Protein AF-A0A151X6S1-F1 (afdb_monomer_lite)

Radius of gyration: 21.38 Å; chains: 1; bounding box: 46×34×71 Å

Organism: NCBI:txid64791

Foldseek 3Di:
DDDPCVVPPLVVVLVVQVVVQVVDDPQKHFPDDSDSVCVVVQVLQWDWDWDDDPNDIDIDTDGDIDGPFFWDKAFDDWDWDDDDDPDTDTDDDPARIKTARLPQQKIDTDDPVQQVVFRDDPDDTHHDDDIDHDDPPPPVVSVCVNPPPPPD

Sequence (152 aa):
GLIPTRLLPLEQIIIDLREAASQLMKGLHFPFQVRIKNWNIIQKYISINAFYSNSYIFTTLKFPIIAYPTYKIIRATPLPHYIYSNIFTFVKINHPLIAVGKENNHYTFLNENDLSKCVRDTSTYTCGFPIYYIKSHAPCKVSIFINAPGQL

Structure (mmCIF, N/CA/C/O backbone):
data_AF-A0A151X6S1-F1
#
_entry.id   AF-A0A151X6S1-F1
#
loop_
_atom_site.group_PDB
_atom_site.id
_atom_site.type_symbol
_atom_site.label_atom_id
_atom_site.label_alt_id
_atom_site.label_comp_id
_atom_site.label_asym_id
_atom_site.label_entity_id
_atom_site.label_seq_id
_atom_site.pdbx_PDB_ins_code
_atom_site.Cartn_x
_atom_site.Cartn_y
_atom_site.Cartn_z
_atom_site.occupancy
_atom_site.B_iso_or_equiv
_atom_site.auth_seq_id
_atom_site.auth_comp_id
_atom_site.auth_asym_id
_atom_site.auth_atom_id
_atom_site.pdbx_PDB_model_num
ATOM 1 N N . GLY A 1 1 ? 7.157 -8.792 -9.274 1.00 53.66 1 GLY A N 1
ATOM 2 C CA . GLY A 1 1 ? 8.099 -9.491 -10.174 1.00 53.66 1 GLY A CA 1
ATOM 3 C C . GLY A 1 1 ? 9.425 -8.756 -10.177 1.00 53.66 1 GLY A C 1
ATOM 4 O O . GLY A 1 1 ? 9.449 -7.603 -9.766 1.00 53.66 1 GLY A O 1
ATOM 5 N N . LEU A 1 2 ? 10.512 -9.400 -10.597 1.00 63.03 2 LEU A N 1
ATOM 6 C CA . LEU A 1 2 ? 11.821 -8.752 -10.752 1.00 63.03 2 LEU A CA 1
ATOM 7 C C . LEU A 1 2 ? 11.982 -8.286 -12.204 1.00 63.03 2 LEU A C 1
ATOM 9 O O . LEU A 1 2 ? 11.659 -9.048 -13.111 1.00 63.03 2 LEU A O 1
ATOM 13 N N . ILE A 1 3 ? 12.459 -7.058 -12.424 1.00 65.56 3 ILE A N 1
ATOM 14 C CA . ILE A 1 3 ? 12.767 -6.554 -13.770 1.00 65.56 3 ILE A CA 1
ATOM 15 C C . ILE A 1 3 ? 14.196 -6.985 -14.114 1.00 65.56 3 ILE A C 1
ATOM 17 O O . ILE A 1 3 ? 15.122 -6.591 -13.401 1.00 65.56 3 ILE A O 1
ATOM 21 N N . PRO A 1 4 ? 14.416 -7.763 -15.189 1.00 65.00 4 PRO A N 1
ATOM 22 C CA . PRO A 1 4 ? 15.761 -8.042 -15.667 1.00 65.00 4 PRO A CA 1
ATOM 23 C C . PRO A 1 4 ? 16.377 -6.746 -16.209 1.00 65.00 4 PRO A C 1
ATOM 25 O O . PRO A 1 4 ? 16.076 -6.314 -17.319 1.00 65.00 4 PRO A O 1
ATOM 28 N N . THR A 1 5 ? 17.267 -6.129 -15.434 1.00 63.09 5 THR A N 1
ATOM 29 C CA . THR A 1 5 ? 17.931 -4.853 -15.772 1.00 63.09 5 THR A CA 1
ATOM 30 C C . THR A 1 5 ? 18.797 -4.923 -17.032 1.00 63.09 5 THR A C 1
ATOM 32 O O . THR A 1 5 ? 19.180 -3.897 -17.580 1.00 63.09 5 THR A O 1
ATOM 35 N N . ARG A 1 6 ? 19.078 -6.137 -17.526 1.00 60.47 6 ARG A N 1
ATOM 36 C CA . ARG A 1 6 ? 19.765 -6.386 -18.802 1.00 60.47 6 ARG A CA 1
ATOM 37 C C . ARG A 1 6 ? 18.900 -6.097 -20.033 1.00 60.47 6 ARG A C 1
ATOM 39 O O . ARG A 1 6 ? 19.452 -5.901 -21.105 1.00 60.47 6 ARG A O 1
ATOM 46 N N . LEU A 1 7 ? 17.573 -6.117 -19.893 1.00 65.12 7 LEU A N 1
ATOM 47 C CA . LEU A 1 7 ? 16.627 -5.908 -20.998 1.00 65.12 7 LEU A CA 1
ATOM 48 C C . LEU A 1 7 ? 16.032 -4.493 -21.001 1.00 65.12 7 LEU A C 1
ATOM 50 O O . LEU A 1 7 ? 15.581 -4.023 -22.038 1.00 65.12 7 LEU A O 1
ATOM 54 N N . LEU A 1 8 ? 16.037 -3.823 -19.846 1.00 73.50 8 LEU A N 1
ATOM 55 C CA . LEU A 1 8 ? 15.518 -2.471 -19.648 1.00 73.50 8 LEU A CA 1
ATOM 56 C C . LEU A 1 8 ? 16.506 -1.686 -18.769 1.00 73.50 8 LEU A C 1
ATOM 58 O O . LEU A 1 8 ? 16.561 -1.949 -17.561 1.00 73.50 8 LEU A O 1
ATOM 62 N N . PRO A 1 9 ? 17.284 -0.746 -19.344 1.00 83.62 9 PRO A N 1
ATOM 63 C CA . PRO A 1 9 ? 18.209 0.089 -18.586 1.00 83.62 9 PRO A CA 1
ATOM 64 C C . PRO A 1 9 ? 17.465 0.874 -17.507 1.00 83.62 9 PRO A C 1
ATOM 66 O O . PRO A 1 9 ? 16.462 1.540 -17.782 1.00 83.62 9 PRO A O 1
ATOM 69 N N . LEU A 1 10 ? 17.957 0.809 -16.270 1.00 87.44 10 LEU A N 1
ATOM 70 C CA . LEU A 1 10 ? 17.323 1.488 -15.138 1.00 87.44 10 LEU A CA 1
ATOM 71 C C . LEU A 1 10 ? 17.319 3.005 -15.324 1.00 87.44 10 LEU A C 1
ATOM 73 O O . LEU A 1 10 ? 16.383 3.681 -14.906 1.00 87.44 10 LEU A O 1
ATOM 77 N N . GLU A 1 11 ? 18.352 3.534 -15.968 1.00 89.94 11 GLU A N 1
ATOM 78 C CA . GLU A 1 11 ? 18.517 4.947 -16.279 1.00 89.94 11 GLU A CA 1
ATOM 79 C C . GLU A 1 11 ? 17.348 5.461 -17.115 1.00 89.94 11 GLU A C 1
ATOM 81 O O . GLU A 1 11 ? 16.771 6.493 -16.770 1.00 89.94 11 GLU A O 1
ATOM 86 N N . GLN A 1 12 ? 16.952 4.709 -18.147 1.00 89.38 12 GLN A N 1
ATOM 87 C CA . GLN A 1 12 ? 15.836 5.084 -19.010 1.00 89.38 12 GLN A CA 1
ATOM 88 C C . GLN A 1 12 ? 14.522 5.104 -18.226 1.00 89.38 12 GLN A C 1
ATOM 90 O O . GLN A 1 12 ? 13.804 6.095 -18.269 1.00 89.38 12 GLN A O 1
ATOM 95 N N . ILE A 1 13 ? 14.263 4.077 -17.407 1.00 90.31 13 ILE A N 1
ATOM 96 C CA . ILE A 1 13 ? 13.061 4.028 -16.556 1.00 90.31 13 ILE A CA 1
ATOM 97 C C . ILE A 1 13 ? 13.004 5.248 -15.626 1.00 90.31 13 ILE A C 1
ATOM 99 O O . ILE A 1 13 ? 11.945 5.836 -15.424 1.00 90.31 13 ILE A O 1
ATOM 103 N N . ILE A 1 14 ? 14.135 5.648 -15.039 1.00 93.69 14 ILE A N 1
ATOM 104 C CA . ILE A 1 14 ? 14.192 6.823 -14.162 1.00 93.69 14 ILE A CA 1
ATOM 105 C C . ILE A 1 14 ? 13.943 8.123 -14.935 1.00 93.69 14 ILE A C 1
ATOM 107 O O . ILE A 1 14 ? 13.306 9.020 -14.380 1.00 93.69 14 ILE A O 1
ATOM 111 N N . ILE A 1 15 ? 14.439 8.247 -16.168 1.00 94.00 15 ILE A N 1
ATOM 112 C CA . ILE A 1 15 ? 14.174 9.404 -17.035 1.00 94.00 15 ILE A CA 1
ATOM 113 C C . ILE A 1 15 ? 12.677 9.481 -17.347 1.00 94.00 15 ILE A C 1
ATOM 115 O O . ILE A 1 15 ? 12.058 10.499 -17.038 1.00 94.00 15 ILE A O 1
ATOM 119 N N . ASP A 1 16 ? 12.087 8.385 -17.822 1.00 92.88 16 ASP A N 1
ATOM 120 C CA . ASP A 1 16 ? 10.669 8.312 -18.188 1.00 92.88 16 ASP A CA 1
ATOM 121 C C . ASP A 1 16 ? 9.764 8.603 -16.981 1.00 92.88 16 ASP A C 1
ATOM 123 O O . ASP A 1 16 ? 8.785 9.338 -17.076 1.00 92.88 16 ASP A O 1
ATOM 127 N N . LEU A 1 17 ? 10.113 8.087 -15.796 1.00 94.31 17 LEU A N 1
ATOM 128 C CA . LEU A 1 17 ? 9.377 8.380 -14.564 1.00 94.31 17 LEU A CA 1
ATOM 129 C C . LEU A 1 17 ? 9.471 9.853 -14.153 1.00 94.31 17 LEU A C 1
ATOM 131 O O . LEU A 1 17 ? 8.518 10.385 -13.587 1.00 94.31 17 LEU A O 1
ATOM 135 N N . ARG A 1 18 ? 10.604 10.526 -14.389 1.00 95.12 18 ARG A N 1
ATOM 136 C CA . ARG A 1 18 ? 10.738 11.964 -14.100 1.00 95.12 18 ARG A CA 1
ATOM 137 C C . ARG A 1 18 ? 9.929 12.804 -15.071 1.00 95.12 18 ARG A C 1
ATOM 139 O O . ARG A 1 18 ? 9.316 13.777 -14.641 1.00 95.12 18 ARG A O 1
ATOM 146 N N . GLU A 1 19 ? 9.922 12.424 -16.342 1.00 95.06 19 GLU A N 1
ATOM 147 C CA . GLU A 1 19 ? 9.080 13.057 -17.349 1.00 95.06 19 GLU A CA 1
ATOM 148 C C . GLU A 1 19 ? 7.598 12.862 -17.014 1.00 95.06 19 GLU A C 1
ATOM 150 O O . GLU A 1 19 ? 6.850 13.830 -16.940 1.00 95.06 19 GLU A O 1
ATOM 155 N N . ALA A 1 20 ? 7.178 11.642 -16.676 1.00 94.12 20 ALA A N 1
ATOM 156 C CA . ALA A 1 20 ? 5.812 11.387 -16.231 1.00 94.12 20 ALA A CA 1
ATOM 157 C C . ALA A 1 20 ? 5.456 12.206 -14.979 1.00 94.12 20 ALA A C 1
ATOM 159 O O . ALA A 1 20 ? 4.364 12.763 -14.899 1.00 94.12 20 ALA A O 1
ATOM 160 N N . 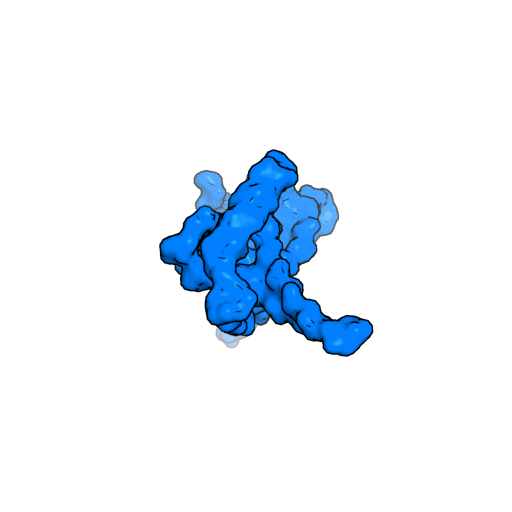ALA A 1 21 ? 6.381 12.330 -14.016 1.00 92.75 21 ALA A N 1
ATOM 161 C CA . ALA A 1 21 ? 6.173 13.123 -12.806 1.00 92.75 21 ALA A CA 1
ATOM 162 C C . ALA A 1 21 ? 5.934 14.614 -13.097 1.00 92.75 21 ALA A C 1
ATOM 164 O O . ALA A 1 21 ? 5.155 15.241 -12.382 1.00 92.75 21 ALA A O 1
ATOM 165 N N . SER A 1 22 ? 6.583 15.185 -14.121 1.00 92.50 22 SER A N 1
ATOM 166 C CA . SER A 1 22 ? 6.408 16.600 -14.482 1.00 92.50 22 SER A CA 1
ATOM 167 C C . SER A 1 22 ? 5.050 16.885 -15.130 1.00 92.50 22 SER A C 1
ATOM 169 O O . SER A 1 22 ? 4.591 18.025 -15.111 1.00 92.50 22 SER A O 1
ATOM 171 N N . GLN A 1 23 ? 4.394 15.848 -15.652 1.00 93.88 23 GLN A N 1
ATOM 172 C CA . GLN A 1 23 ? 3.082 15.922 -16.294 1.00 93.88 23 GLN A CA 1
ATOM 173 C C . GLN A 1 23 ? 1.919 15.606 -15.337 1.00 93.88 23 GLN A C 1
ATOM 175 O O . GLN A 1 23 ? 0.754 15.707 -15.726 1.00 93.88 23 GLN A O 1
ATOM 180 N N . LEU A 1 24 ? 2.197 15.216 -14.086 1.00 91.94 24 LEU A N 1
ATOM 181 C CA . LEU A 1 24 ? 1.151 14.913 -13.109 1.00 91.94 24 LEU A CA 1
ATOM 182 C C . LEU A 1 24 ? 0.364 16.171 -12.719 1.00 91.94 24 LEU A C 1
ATOM 184 O O . LEU A 1 24 ? 0.920 17.249 -12.506 1.00 91.94 24 LEU A O 1
ATOM 188 N N . MET A 1 25 ? -0.954 16.013 -12.559 1.00 91.19 25 MET A N 1
ATOM 189 C CA . MET A 1 25 ? -1.810 17.081 -12.043 1.00 91.19 25 MET A CA 1
ATOM 190 C C . MET A 1 25 ? -1.385 17.491 -10.629 1.00 91.19 25 MET A C 1
ATOM 192 O O . MET A 1 25 ? -0.934 16.669 -9.826 1.00 91.19 25 MET A O 1
ATOM 196 N N . LYS A 1 26 ? -1.597 18.768 -10.292 1.00 84.81 26 LYS A N 1
ATOM 197 C CA . LYS A 1 26 ? -1.302 19.299 -8.958 1.00 84.81 26 LYS A CA 1
ATOM 198 C C . LYS A 1 26 ? -1.999 18.455 -7.887 1.00 84.81 26 LYS A C 1
ATOM 200 O O . LYS A 1 26 ? -3.209 18.261 -7.932 1.00 84.81 26 LYS A O 1
ATOM 205 N N . GLY A 1 27 ? -1.229 17.983 -6.911 1.00 83.81 27 GLY A N 1
ATOM 206 C CA . GLY A 1 27 ? -1.738 17.131 -5.834 1.00 83.81 27 GLY A CA 1
ATOM 207 C C . GLY A 1 27 ? -1.463 15.633 -6.018 1.00 83.81 27 GLY A C 1
ATOM 208 O O . GLY A 1 27 ? -1.621 14.876 -5.060 1.00 83.81 27 GLY A O 1
ATOM 209 N N . LEU A 1 28 ? -1.029 15.209 -7.208 1.00 89.56 28 LEU A N 1
ATOM 210 C CA . LEU A 1 28 ? -0.661 13.829 -7.515 1.00 89.56 28 LEU A CA 1
ATOM 211 C C . LEU A 1 28 ? 0.857 13.660 -7.556 1.00 89.56 28 LEU A C 1
ATOM 213 O O . LEU A 1 28 ? 1.576 14.519 -8.059 1.00 89.56 28 LEU A O 1
ATOM 217 N N . HIS A 1 29 ? 1.348 12.544 -7.024 1.00 92.00 29 HIS A N 1
ATOM 218 C CA . HIS A 1 29 ? 2.776 12.242 -6.986 1.00 92.00 29 HIS A CA 1
ATOM 219 C C . HIS A 1 29 ? 3.036 10.736 -6.890 1.00 92.00 29 HIS A C 1
ATOM 221 O O . HIS A 1 29 ? 2.148 9.947 -6.560 1.00 92.00 29 HIS A O 1
ATOM 227 N N . PHE A 1 30 ? 4.273 10.329 -7.166 1.00 92.94 30 PHE A N 1
ATOM 228 C CA . PHE A 1 30 ? 4.720 8.970 -6.876 1.00 92.94 30 PHE A CA 1
ATOM 229 C C . PHE A 1 30 ? 4.926 8.778 -5.364 1.00 92.94 30 PHE A C 1
ATOM 231 O O . PHE A 1 30 ? 5.455 9.680 -4.711 1.00 92.94 30 PHE A O 1
ATOM 238 N N . PRO A 1 31 ? 4.622 7.590 -4.804 1.00 90.25 31 PRO A N 1
ATOM 239 C CA . PRO A 1 31 ? 4.855 7.269 -3.389 1.00 90.25 31 PRO A CA 1
ATOM 240 C C . PRO A 1 31 ? 6.340 7.034 -3.053 1.00 90.25 31 PRO A C 1
ATOM 242 O O . PRO A 1 31 ? 6.683 6.480 -2.014 1.00 90.25 31 PRO A O 1
ATOM 245 N N . PHE A 1 32 ? 7.244 7.410 -3.954 1.00 90.81 32 PHE A N 1
ATOM 246 C CA . PHE A 1 32 ? 8.680 7.224 -3.837 1.00 90.81 32 PHE A CA 1
ATOM 247 C C . PHE A 1 32 ? 9.409 8.368 -4.535 1.00 90.81 32 PHE A C 1
ATOM 249 O O . PHE A 1 32 ? 8.902 9.014 -5.451 1.00 90.81 32 PHE A O 1
ATOM 256 N N . GLN A 1 33 ? 10.661 8.585 -4.145 1.00 91.75 33 GLN A N 1
ATOM 257 C CA . GLN A 1 33 ? 11.513 9.561 -4.806 1.00 91.75 33 GLN A CA 1
ATOM 258 C C . GLN A 1 33 ? 12.185 8.948 -6.047 1.00 91.75 33 GLN A C 1
ATOM 260 O O . GLN A 1 33 ? 12.968 8.003 -5.924 1.00 91.75 33 GLN A O 1
ATOM 265 N N . VAL A 1 34 ? 11.944 9.547 -7.221 1.00 92.81 34 VAL A N 1
ATOM 266 C CA . VAL A 1 34 ? 12.429 9.094 -8.543 1.00 92.81 34 VAL A CA 1
ATOM 267 C C . VAL A 1 34 ? 13.939 9.342 -8.727 1.00 92.81 34 VAL A C 1
ATOM 269 O O . VAL A 1 34 ? 14.401 10.287 -9.381 1.00 92.81 34 VAL A O 1
ATOM 272 N N . ARG A 1 35 ? 14.750 8.494 -8.090 1.00 93.62 35 ARG A N 1
ATOM 273 C CA . ARG A 1 35 ? 16.217 8.479 -8.189 1.00 93.62 35 ARG A CA 1
ATOM 274 C C . ARG A 1 35 ? 16.710 7.044 -8.312 1.00 93.62 35 ARG A C 1
ATOM 276 O O . ARG A 1 35 ? 16.204 6.167 -7.620 1.00 93.62 35 ARG A O 1
ATOM 283 N N . ILE A 1 36 ? 17.762 6.836 -9.101 1.00 90.94 36 ILE A N 1
ATOM 284 C CA . ILE A 1 36 ? 18.320 5.499 -9.355 1.00 90.94 36 ILE A CA 1
ATOM 285 C C . ILE A 1 36 ? 18.776 4.803 -8.063 1.00 90.94 36 ILE A C 1
ATOM 287 O O . ILE A 1 36 ? 18.492 3.630 -7.853 1.00 90.94 36 ILE A O 1
ATOM 291 N N . LYS A 1 37 ? 19.355 5.562 -7.118 1.00 91.94 37 LYS A N 1
ATOM 292 C CA . LYS A 1 37 ? 19.756 5.065 -5.790 1.00 91.94 37 LYS A CA 1
ATOM 293 C C . LYS A 1 37 ? 18.600 4.484 -4.964 1.00 91.94 37 LYS A C 1
ATOM 295 O O . LYS A 1 37 ? 18.831 3.695 -4.058 1.00 91.94 37 LYS A O 1
ATOM 300 N N . ASN A 1 38 ? 17.363 4.871 -5.278 1.00 90.94 38 ASN A N 1
ATOM 301 C CA . ASN A 1 38 ? 16.160 4.408 -4.596 1.00 90.94 38 ASN A CA 1
ATOM 302 C C . ASN A 1 38 ? 15.488 3.245 -5.346 1.00 90.94 38 ASN A C 1
ATOM 304 O O . ASN A 1 38 ? 14.355 2.905 -5.016 1.00 90.94 38 ASN A O 1
ATOM 308 N N . TRP A 1 39 ? 16.144 2.628 -6.338 1.00 89.00 39 TRP A N 1
ATOM 309 C CA . TRP A 1 39 ? 15.543 1.577 -7.167 1.00 89.00 39 TRP A CA 1
ATOM 310 C C . TRP A 1 39 ? 14.919 0.444 -6.346 1.00 89.00 39 TRP A C 1
ATOM 312 O O . TRP A 1 39 ? 13.792 0.043 -6.613 1.00 89.00 39 TRP A O 1
ATOM 322 N N . ASN A 1 40 ? 15.584 0.002 -5.275 1.00 88.19 40 ASN A N 1
ATOM 323 C CA . ASN A 1 40 ? 15.060 -1.036 -4.380 1.00 88.19 40 ASN A CA 1
ATOM 324 C C . ASN A 1 40 ? 13.715 -0.664 -3.738 1.00 88.19 40 ASN A C 1
ATOM 326 O O . ASN A 1 40 ? 12.922 -1.546 -3.423 1.00 88.19 40 ASN A O 1
ATOM 330 N N . ILE A 1 41 ? 13.457 0.629 -3.528 1.00 89.19 41 ILE A N 1
ATOM 331 C CA . ILE A 1 41 ? 12.175 1.134 -3.028 1.00 89.19 41 ILE A CA 1
ATOM 332 C C . ILE A 1 41 ? 11.181 1.196 -4.183 1.00 89.19 41 ILE A C 1
ATOM 334 O O . ILE A 1 41 ? 10.094 0.642 -4.065 1.00 89.19 41 ILE A O 1
ATOM 338 N N . ILE A 1 42 ? 11.570 1.806 -5.308 1.00 90.62 42 ILE A N 1
ATOM 339 C CA . ILE A 1 42 ? 10.727 1.951 -6.505 1.00 90.62 42 ILE A CA 1
ATOM 340 C C . ILE A 1 42 ? 10.185 0.585 -6.939 1.00 90.62 42 ILE A C 1
ATOM 342 O O . ILE A 1 42 ? 8.982 0.438 -7.131 1.00 90.62 42 ILE A O 1
ATOM 346 N N . GLN A 1 43 ? 11.045 -0.436 -6.987 1.00 89.00 43 GLN A N 1
ATOM 347 C CA . GLN A 1 43 ? 10.704 -1.794 -7.401 1.00 89.00 43 GLN A CA 1
ATOM 348 C C . GLN A 1 43 ? 9.589 -2.432 -6.556 1.00 89.00 43 GLN A C 1
ATOM 350 O O . GLN A 1 43 ? 8.823 -3.236 -7.083 1.00 89.00 43 GLN A O 1
ATOM 355 N N . LYS A 1 44 ? 9.443 -2.058 -5.274 1.00 89.50 44 LYS A N 1
ATOM 356 C CA . LYS A 1 44 ? 8.359 -2.562 -4.406 1.00 89.50 44 LYS A CA 1
ATOM 357 C C . LYS A 1 44 ? 6.974 -2.116 -4.873 1.00 89.50 44 LYS A C 1
ATOM 359 O O . LYS A 1 44 ? 5.994 -2.789 -4.578 1.00 89.50 44 LYS A O 1
ATOM 364 N N . TYR A 1 45 ? 6.899 -0.997 -5.587 1.00 89.88 45 TYR A N 1
ATOM 365 C CA . TYR A 1 45 ? 5.651 -0.408 -6.063 1.00 89.88 45 TYR A CA 1
ATOM 366 C C . TYR A 1 45 ? 5.289 -0.830 -7.492 1.00 89.88 45 TYR A C 1
ATOM 368 O O . TYR A 1 45 ? 4.200 -0.504 -7.960 1.00 89.88 45 TYR A O 1
ATOM 376 N N . ILE A 1 46 ? 6.168 -1.546 -8.201 1.00 88.94 46 ILE A N 1
ATOM 377 C CA . ILE A 1 46 ? 5.960 -1.869 -9.615 1.00 88.94 46 ILE A CA 1
ATOM 378 C C . ILE A 1 46 ? 5.070 -3.100 -9.760 1.00 88.94 46 ILE A C 1
ATOM 380 O O . ILE A 1 46 ? 5.395 -4.187 -9.277 1.00 88.94 46 ILE A O 1
ATOM 384 N N . SER A 1 47 ? 3.993 -2.952 -10.528 1.00 88.50 47 SER A N 1
ATOM 385 C CA . SER A 1 47 ? 3.259 -4.094 -11.076 1.00 88.50 47 SER A CA 1
ATOM 386 C C . SER A 1 47 ? 3.733 -4.370 -12.498 1.00 88.50 47 SER A C 1
ATOM 388 O O . SER A 1 47 ? 3.735 -3.475 -13.343 1.00 88.50 47 SER A O 1
ATOM 390 N N . ILE A 1 48 ? 4.157 -5.606 -12.751 1.00 87.69 48 ILE A N 1
ATOM 391 C CA . ILE A 1 48 ? 4.682 -6.040 -14.047 1.00 87.69 48 ILE A CA 1
ATOM 392 C C . ILE A 1 48 ? 3.638 -6.937 -14.689 1.00 87.69 48 ILE A C 1
ATOM 394 O O . ILE A 1 48 ? 3.318 -7.992 -14.142 1.00 87.69 48 ILE A O 1
ATOM 398 N N . ASN A 1 49 ? 3.154 -6.529 -15.856 1.00 87.75 49 ASN A N 1
ATOM 399 C CA . ASN A 1 49 ? 2.283 -7.341 -16.691 1.00 87.75 49 ASN A CA 1
ATOM 400 C C . ASN A 1 49 ? 3.005 -7.649 -17.999 1.00 87.75 49 ASN A C 1
ATOM 402 O O . ASN A 1 49 ? 3.737 -6.806 -18.510 1.00 87.75 49 ASN A O 1
ATOM 406 N N . ALA A 1 50 ? 2.766 -8.828 -18.558 1.00 87.62 50 ALA A N 1
ATOM 407 C CA . ALA A 1 50 ? 3.200 -9.161 -19.904 1.00 87.62 50 ALA A CA 1
ATOM 408 C C . ALA A 1 50 ? 2.000 -9.656 -20.706 1.00 87.62 50 ALA A C 1
ATOM 410 O O . ALA A 1 50 ? 1.145 -10.360 -20.168 1.00 87.62 50 ALA A O 1
ATOM 411 N N . PHE A 1 51 ? 1.924 -9.274 -21.973 1.00 89.94 51 PHE A N 1
ATOM 412 C CA . PHE A 1 51 ? 0.907 -9.773 -22.888 1.00 89.94 51 PHE A CA 1
ATOM 413 C C . PHE A 1 51 ? 1.520 -10.048 -24.257 1.00 89.94 51 PHE A C 1
ATOM 415 O O . PHE A 1 51 ? 2.521 -9.444 -24.641 1.00 89.94 51 PHE A O 1
ATOM 422 N N . TYR A 1 52 ? 0.923 -10.987 -24.979 1.00 94.00 52 TYR A N 1
ATOM 423 C CA . TYR A 1 52 ? 1.375 -11.404 -26.298 1.00 94.00 52 TYR A CA 1
ATOM 424 C C . TYR A 1 52 ? 0.412 -10.884 -27.361 1.00 94.00 52 TYR A C 1
ATOM 426 O O . TYR A 1 52 ? -0.801 -11.035 -27.226 1.00 94.00 52 TYR A O 1
ATOM 434 N N . SER A 1 53 ? 0.950 -10.259 -28.403 1.00 95.00 53 SER A N 1
ATOM 435 C CA . SER A 1 53 ? 0.174 -9.759 -29.535 1.00 95.00 53 SER A CA 1
ATOM 436 C C . SER A 1 53 ? 1.040 -9.743 -30.792 1.00 95.00 53 SER A C 1
ATOM 438 O O . SER A 1 53 ? 2.200 -9.342 -30.736 1.00 95.00 53 SER A O 1
ATOM 440 N N . ASN A 1 54 ? 0.489 -10.180 -31.927 1.00 93.69 54 ASN A N 1
ATOM 441 C CA . ASN A 1 54 ? 1.152 -10.161 -33.239 1.00 93.69 54 ASN A CA 1
ATOM 442 C C . ASN A 1 54 ? 2.567 -10.769 -33.259 1.00 93.69 54 ASN A C 1
ATOM 444 O O . ASN A 1 54 ? 3.457 -10.233 -33.908 1.00 93.69 54 ASN A O 1
ATOM 448 N N . SER A 1 55 ? 2.795 -11.884 -32.562 1.00 94.69 55 SER A N 1
ATOM 449 C CA . SER A 1 55 ? 4.127 -12.508 -32.433 1.00 94.69 55 SER A CA 1
ATOM 450 C C . SER A 1 55 ? 5.150 -11.753 -31.580 1.00 94.69 55 SER A C 1
ATOM 452 O O . SER A 1 55 ? 6.302 -12.173 -31.507 1.00 94.69 55 SER A O 1
ATOM 454 N N . TYR A 1 56 ? 4.729 -10.716 -30.855 1.00 91.38 56 TYR A N 1
ATOM 455 C CA . TYR A 1 56 ? 5.566 -9.969 -29.920 1.00 91.38 56 TYR A CA 1
ATOM 456 C C . TYR A 1 56 ? 5.067 -10.112 -28.482 1.00 91.38 56 TYR A C 1
ATOM 458 O O . TYR A 1 56 ? 3.865 -10.169 -28.215 1.00 91.38 56 TYR A O 1
ATOM 466 N N . ILE A 1 57 ? 6.011 -10.146 -27.540 1.00 88.00 57 ILE A N 1
ATOM 467 C CA . ILE A 1 57 ? 5.729 -10.069 -26.105 1.00 88.00 57 ILE A CA 1
ATOM 468 C C . ILE A 1 57 ? 5.952 -8.627 -25.666 1.00 88.00 57 ILE A C 1
ATOM 470 O O . ILE A 1 57 ? 7.059 -8.100 -25.753 1.00 88.00 57 ILE A O 1
ATOM 474 N N . PHE A 1 58 ? 4.901 -8.008 -25.150 1.00 87.56 58 PHE A N 1
ATOM 475 C CA . PHE A 1 58 ? 4.944 -6.676 -24.573 1.00 87.56 58 PHE A CA 1
ATOM 476 C C . PHE A 1 58 ? 5.009 -6.792 -23.058 1.00 87.56 58 PHE A C 1
ATOM 478 O O . PHE A 1 58 ? 4.225 -7.524 -22.455 1.00 87.56 58 PHE A O 1
ATOM 485 N N . THR A 1 59 ? 5.922 -6.049 -22.436 1.00 86.19 59 THR A N 1
ATOM 486 C CA . THR A 1 59 ? 5.985 -5.905 -20.977 1.00 86.19 59 THR A CA 1
ATOM 487 C C . THR A 1 59 ? 5.510 -4.512 -20.597 1.00 86.19 59 THR A C 1
ATOM 489 O O . THR A 1 59 ? 6.024 -3.517 -21.097 1.00 86.19 59 THR A O 1
ATOM 492 N N . THR A 1 60 ? 4.539 -4.429 -19.696 1.00 88.19 60 THR A N 1
ATOM 493 C CA . THR A 1 60 ? 4.022 -3.174 -19.154 1.00 88.19 60 THR A CA 1
ATOM 494 C C . THR A 1 60 ? 4.418 -3.049 -17.694 1.00 88.19 60 THR A C 1
ATOM 496 O O . THR A 1 60 ? 4.079 -3.901 -16.868 1.00 88.19 60 THR A O 1
ATOM 499 N N . LEU A 1 61 ? 5.095 -1.950 -17.372 1.00 89.19 61 LEU A N 1
ATOM 500 C CA . LEU A 1 61 ? 5.386 -1.548 -16.003 1.00 89.19 61 LEU A CA 1
ATOM 501 C C . LEU A 1 61 ? 4.323 -0.549 -15.553 1.00 89.19 61 LEU A C 1
ATOM 503 O O . LEU A 1 61 ? 4.120 0.480 -16.193 1.00 89.19 61 LEU A O 1
ATOM 507 N N . LYS A 1 62 ? 3.632 -0.855 -14.458 1.00 91.00 62 LYS A N 1
ATOM 508 C CA . LYS A 1 62 ? 2.641 0.037 -13.855 1.00 91.00 62 LYS A CA 1
ATOM 509 C C . LYS A 1 62 ? 3.185 0.578 -12.543 1.00 91.00 62 LYS A C 1
ATOM 511 O O . LYS A 1 62 ? 3.558 -0.197 -11.660 1.00 91.00 62 LYS A O 1
ATOM 516 N N . PHE A 1 63 ? 3.181 1.900 -12.425 1.00 91.44 63 PHE A N 1
ATOM 517 C CA . PHE A 1 63 ? 3.601 2.626 -11.234 1.00 91.44 63 PHE A CA 1
ATOM 518 C C . PHE A 1 63 ? 2.385 3.322 -10.615 1.00 91.44 63 PHE A C 1
ATOM 520 O O . PHE A 1 63 ? 1.626 3.966 -11.342 1.00 91.44 63 PHE A O 1
ATOM 527 N N . PRO A 1 64 ? 2.165 3.193 -9.298 1.00 90.62 64 PRO A N 1
ATOM 528 C CA . PRO A 1 64 ? 1.045 3.838 -8.636 1.00 90.62 64 PRO A CA 1
ATOM 529 C C . PRO A 1 64 ? 1.283 5.341 -8.503 1.00 90.62 64 PRO A C 1
ATOM 531 O O . PRO A 1 64 ? 2.394 5.788 -8.219 1.00 90.62 64 PRO A O 1
ATOM 534 N N . ILE A 1 65 ? 0.204 6.103 -8.641 1.00 90.69 65 ILE A N 1
ATOM 535 C CA . ILE A 1 65 ? 0.149 7.533 -8.344 1.00 90.69 65 ILE A CA 1
ATOM 536 C C . ILE A 1 65 ? -0.739 7.698 -7.113 1.00 90.69 65 ILE A C 1
ATOM 538 O O . ILE A 1 65 ? -1.805 7.086 -7.032 1.00 90.69 65 ILE A O 1
ATOM 542 N N . ILE A 1 66 ? -0.297 8.512 -6.159 1.00 88.44 66 ILE A N 1
ATOM 543 C CA . ILE A 1 66 ? -1.023 8.786 -4.921 1.00 88.44 66 ILE A CA 1
ATOM 544 C C . ILE A 1 66 ? -1.379 10.268 -4.808 1.00 88.44 66 ILE A C 1
ATOM 546 O O . ILE A 1 66 ? -0.698 11.141 -5.350 1.00 88.44 66 ILE A O 1
ATOM 550 N N . ALA A 1 67 ? -2.464 10.538 -4.087 1.00 83.81 67 ALA A N 1
ATOM 551 C CA . ALA A 1 67 ? -2.851 11.879 -3.671 1.00 83.81 67 ALA A CA 1
ATOM 552 C C . ALA A 1 67 ? -2.377 12.146 -2.232 1.00 83.81 67 ALA A C 1
ATOM 554 O O . ALA A 1 67 ? -2.136 11.213 -1.468 1.00 83.81 67 ALA A O 1
ATOM 555 N N . TYR A 1 68 ? -2.284 13.421 -1.848 1.00 69.50 68 TYR A N 1
ATOM 556 C CA . TYR A 1 68 ? -1.758 13.840 -0.543 1.00 69.50 68 TYR A CA 1
ATOM 557 C C . TYR A 1 68 ? -2.508 13.406 0.733 1.00 69.50 68 TYR A C 1
ATOM 559 O O . TYR A 1 68 ? -1.826 13.351 1.758 1.00 69.50 68 TYR A O 1
ATOM 567 N N . PRO A 1 69 ? -3.825 13.097 0.786 1.00 71.88 69 PRO A N 1
ATOM 568 C CA . PRO A 1 69 ? -4.409 12.767 2.079 1.00 71.88 69 PRO A CA 1
ATOM 569 C C . PRO A 1 69 ? -3.893 11.427 2.586 1.00 71.88 69 PRO A C 1
ATOM 571 O O . PRO A 1 69 ? -4.133 10.372 1.996 1.00 71.88 69 PRO A O 1
ATOM 574 N N . THR A 1 70 ? -3.223 11.483 3.730 1.00 79.69 70 THR A N 1
ATOM 575 C CA . THR A 1 70 ? -2.915 10.301 4.524 1.00 79.69 70 THR A CA 1
ATOM 576 C C . THR A 1 70 ? -4.120 9.948 5.390 1.00 79.69 70 THR A C 1
ATOM 578 O O . THR A 1 70 ? -4.882 10.809 5.834 1.00 79.69 70 THR A O 1
ATOM 581 N N . TYR A 1 71 ? -4.317 8.651 5.606 1.00 86.00 71 TYR A N 1
ATOM 582 C CA . TYR A 1 71 ? -5.426 8.138 6.398 1.00 86.00 71 TYR A CA 1
ATOM 583 C C . TYR A 1 71 ? -4.881 7.541 7.685 1.00 86.00 71 TYR A C 1
ATOM 585 O O . TYR A 1 71 ? -3.949 6.735 7.665 1.00 86.00 71 TYR A O 1
ATOM 593 N N . LYS A 1 72 ? -5.494 7.898 8.811 1.00 87.19 72 LYS A N 1
ATOM 594 C CA . LYS A 1 72 ? -5.208 7.254 10.088 1.00 87.19 72 LYS A CA 1
ATOM 595 C C . LYS A 1 72 ? -5.978 5.943 10.150 1.00 87.19 72 LYS A C 1
ATOM 597 O O . LYS A 1 72 ? -7.202 5.944 10.030 1.00 87.19 72 LYS A O 1
ATOM 602 N N . ILE A 1 73 ? -5.263 4.840 10.345 1.00 87.69 73 ILE A N 1
ATOM 603 C CA . ILE A 1 73 ? -5.872 3.526 10.551 1.00 87.69 73 ILE A CA 1
ATOM 604 C C . ILE A 1 73 ? -6.256 3.407 12.025 1.00 87.69 73 ILE A C 1
ATOM 606 O O . ILE A 1 73 ? -5.422 3.567 12.915 1.00 87.69 73 ILE A O 1
ATOM 610 N N . ILE A 1 74 ? -7.528 3.126 12.276 1.00 86.94 74 ILE A N 1
ATOM 611 C CA . ILE A 1 74 ? -8.101 2.938 13.603 1.00 86.94 74 ILE A CA 1
ATOM 612 C C . ILE A 1 74 ? -8.591 1.499 13.699 1.00 86.94 74 ILE A C 1
ATOM 614 O O . ILE A 1 74 ? -9.347 1.033 12.844 1.00 86.94 74 ILE A O 1
ATOM 618 N N . ARG A 1 75 ? -8.162 0.806 14.757 1.00 87.88 75 ARG A N 1
ATOM 619 C CA . ARG A 1 75 ? -8.603 -0.550 15.078 1.00 87.88 75 ARG A CA 1
ATOM 620 C C . ARG A 1 75 ? -9.636 -0.510 16.191 1.00 87.88 75 ARG A C 1
ATOM 622 O O . ARG A 1 75 ? -9.361 -0.017 17.282 1.00 87.88 75 ARG A O 1
ATOM 629 N N . ALA A 1 76 ? -10.817 -1.034 15.907 1.00 84.19 76 ALA A N 1
ATOM 630 C CA . ALA A 1 76 ? -11.895 -1.162 16.865 1.00 84.19 76 ALA A CA 1
ATOM 631 C C . ALA A 1 76 ? -11.756 -2.498 17.610 1.00 84.19 76 ALA A C 1
ATOM 633 O O . ALA A 1 76 ? -11.919 -3.565 17.018 1.00 84.19 76 ALA A O 1
ATOM 634 N N . THR A 1 77 ? -11.472 -2.428 18.910 1.00 85.75 77 THR A N 1
ATOM 635 C CA . THR A 1 77 ? -11.377 -3.598 19.794 1.00 85.75 77 THR A CA 1
ATOM 636 C C . THR A 1 77 ? -12.576 -3.594 20.742 1.00 85.75 77 THR A C 1
ATOM 638 O O . THR A 1 77 ? -12.748 -2.615 21.470 1.00 85.75 77 THR A O 1
ATOM 641 N N . PRO A 1 78 ? -13.427 -4.637 20.749 1.00 86.69 78 PRO A N 1
ATOM 642 C CA . PRO A 1 78 ? -14.562 -4.683 21.656 1.00 86.69 78 PRO A CA 1
ATOM 643 C C . PRO A 1 78 ? -14.067 -4.986 23.071 1.00 86.69 78 PRO A C 1
ATOM 645 O O . PRO A 1 78 ? -13.268 -5.902 23.269 1.00 86.69 78 PRO A O 1
ATOM 648 N N . LEU A 1 79 ? -14.552 -4.230 24.052 1.00 88.69 79 LEU A N 1
ATOM 649 C CA . LEU A 1 79 ? -14.281 -4.497 25.462 1.00 88.69 79 LEU A CA 1
ATOM 650 C C . LEU A 1 79 ? -15.397 -5.371 26.056 1.00 88.69 79 LEU A C 1
ATOM 652 O O . LEU A 1 79 ? -16.558 -5.203 25.670 1.00 88.69 79 LEU A O 1
ATOM 656 N N . PRO A 1 80 ? -15.065 -6.302 26.968 1.00 92.06 80 PRO A N 1
ATOM 657 C CA . PRO A 1 80 ? -16.063 -7.113 27.648 1.00 92.06 80 PRO A CA 1
ATOM 658 C C . PRO A 1 80 ? -16.942 -6.243 28.546 1.00 92.06 80 PRO A C 1
ATOM 660 O O . PRO A 1 80 ? -16.441 -5.426 29.318 1.00 92.06 80 PRO A O 1
ATOM 663 N N . HIS A 1 81 ? -18.251 -6.469 28.493 1.00 92.38 81 HIS A N 1
ATOM 664 C CA . HIS A 1 81 ? -19.200 -5.918 29.451 1.00 92.38 81 HIS A CA 1
ATOM 665 C C . HIS A 1 81 ? -19.718 -7.036 30.353 1.00 92.38 81 HIS A C 1
ATOM 667 O O . HIS A 1 81 ? -20.307 -8.011 29.877 1.00 92.38 81 HIS A O 1
ATOM 673 N N . TYR A 1 82 ? -19.449 -6.910 31.650 1.00 93.94 82 TYR A N 1
ATOM 674 C CA . TYR A 1 82 ? -19.941 -7.840 32.659 1.00 93.94 82 TYR A CA 1
ATOM 675 C C . TYR A 1 82 ? -21.460 -7.730 32.784 1.00 93.94 82 TYR A C 1
ATOM 677 O O . TYR A 1 82 ? -21.987 -6.622 32.836 1.00 93.94 82 TYR A O 1
ATOM 685 N N . ILE A 1 83 ? -22.145 -8.871 32.871 1.00 93.06 83 ILE A N 1
ATOM 686 C CA . ILE A 1 83 ? -23.586 -8.910 33.131 1.00 93.06 83 IL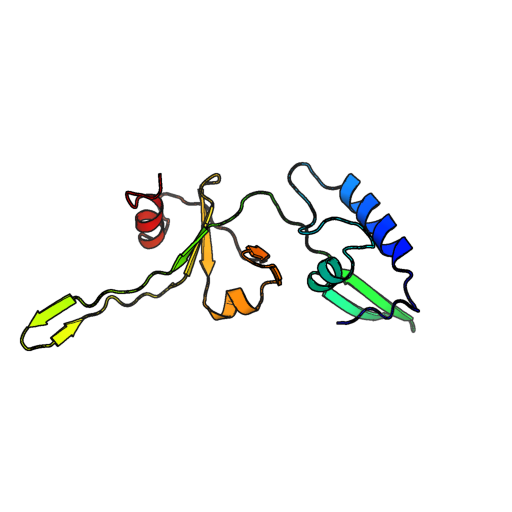E A CA 1
ATOM 687 C C . ILE A 1 83 ? -23.854 -9.442 34.546 1.00 93.06 83 ILE A C 1
ATOM 689 O O . ILE A 1 83 ? -24.212 -8.673 35.432 1.00 93.06 83 ILE A O 1
ATOM 693 N N . TYR A 1 84 ? -23.683 -10.746 34.774 1.00 94.06 84 TYR A N 1
ATOM 694 C CA . TYR A 1 84 ? -23.805 -11.392 36.088 1.00 94.06 84 TYR A CA 1
ATOM 695 C C . TYR A 1 84 ? -23.097 -12.754 36.079 1.00 94.06 84 TYR A C 1
ATOM 697 O O . TYR A 1 84 ? -22.832 -13.299 35.012 1.00 94.06 84 TYR A O 1
ATOM 705 N N . SER A 1 85 ? -22.798 -13.317 37.254 1.00 91.69 85 SER A N 1
ATOM 706 C CA . SER A 1 85 ? -22.249 -14.678 37.430 1.00 91.69 85 SER A CA 1
ATOM 707 C C . SER A 1 85 ? -21.081 -15.027 36.494 1.00 91.69 85 SER A C 1
ATOM 709 O O . SER A 1 85 ? -21.063 -16.095 35.887 1.00 91.69 85 SER A O 1
ATOM 711 N N . ASN A 1 86 ? -20.105 -14.123 36.360 1.00 89.88 86 ASN A N 1
ATOM 712 C CA . ASN A 1 86 ? -18.951 -14.262 35.454 1.00 89.88 86 ASN A CA 1
ATOM 713 C C . ASN A 1 86 ? -19.302 -14.400 33.957 1.00 89.88 86 ASN A C 1
ATOM 715 O O . ASN A 1 86 ? -18.469 -14.832 33.161 1.00 89.88 86 ASN A O 1
ATOM 719 N N . ILE A 1 87 ? -20.509 -14.004 33.552 1.00 93.38 87 ILE A N 1
ATOM 720 C CA . ILE A 1 87 ? -20.916 -13.907 32.151 1.00 93.38 87 ILE A CA 1
ATOM 721 C C . ILE A 1 87 ? -20.562 -12.514 31.632 1.00 93.38 87 ILE A C 1
ATOM 723 O O . ILE A 1 87 ? -20.961 -11.491 32.197 1.00 93.38 87 ILE A O 1
ATOM 727 N N . PHE A 1 88 ? -19.842 -12.489 30.514 1.00 94.31 88 PHE A N 1
ATOM 728 C CA . PHE A 1 88 ? -19.454 -11.277 29.802 1.00 94.31 88 PHE A CA 1
ATOM 729 C C . PHE A 1 88 ? -20.052 -11.285 28.400 1.00 94.31 88 PHE A C 1
ATOM 731 O O . PHE A 1 88 ? -20.148 -12.330 27.756 1.00 94.31 88 PHE A O 1
ATOM 738 N N . THR A 1 89 ? -20.413 -10.107 27.902 1.00 93.25 89 THR A N 1
ATOM 739 C CA . THR A 1 89 ? -20.822 -9.914 26.508 1.00 93.25 89 THR A CA 1
ATOM 740 C C . THR A 1 89 ? -19.860 -9.003 25.772 1.00 93.25 89 THR A C 1
ATOM 742 O O . THR A 1 89 ? -19.219 -8.131 26.356 1.00 93.25 89 THR A O 1
ATOM 745 N N . PHE A 1 90 ? -19.761 -9.223 24.464 1.00 90.75 90 PHE A N 1
ATOM 746 C CA . PHE A 1 90 ? -18.917 -8.449 23.567 1.00 90.75 90 PHE A CA 1
ATOM 747 C C . PHE A 1 90 ? -19.770 -7.904 22.432 1.00 90.75 90 PHE A C 1
ATOM 749 O O . PHE A 1 90 ? -20.566 -8.626 21.828 1.00 90.75 90 PHE A O 1
ATOM 756 N N . VAL A 1 91 ? -19.570 -6.633 22.097 1.00 85.56 91 VAL A N 1
ATOM 757 C CA . VAL A 1 91 ? -20.192 -6.045 20.911 1.00 85.56 91 VAL A CA 1
ATOM 758 C C . VAL A 1 91 ? -19.542 -6.647 19.668 1.00 85.56 91 VAL A C 1
ATOM 760 O O . VAL A 1 91 ? -18.328 -6.558 19.481 1.00 85.56 91 VAL A O 1
ATOM 763 N N . LYS A 1 92 ? -20.346 -7.242 18.783 1.00 84.44 92 LYS A N 1
ATOM 764 C CA . LYS A 1 92 ? -19.855 -7.760 17.502 1.00 84.44 92 LYS A CA 1
ATOM 765 C C . LYS A 1 92 ? -19.464 -6.605 16.576 1.00 84.44 92 LYS A C 1
ATOM 767 O O . LYS A 1 92 ? -20.288 -5.762 16.219 1.00 84.44 92 LYS A O 1
ATOM 772 N N . ILE A 1 93 ? -18.210 -6.593 16.130 1.00 80.38 93 ILE A N 1
ATOM 773 C CA . ILE A 1 93 ? -17.683 -5.560 15.233 1.00 80.38 93 ILE A CA 1
ATOM 774 C C . ILE A 1 93 ? -17.588 -6.103 13.804 1.00 80.38 93 ILE A C 1
ATOM 776 O O . ILE A 1 93 ? -16.710 -6.893 13.490 1.00 80.38 93 ILE A O 1
ATOM 780 N N . ASN A 1 94 ? -18.471 -5.633 12.916 1.00 80.69 94 ASN A N 1
ATOM 781 C CA . ASN A 1 94 ? -18.442 -6.040 11.497 1.00 80.69 94 ASN A CA 1
ATOM 782 C C . ASN A 1 94 ? -17.254 -5.466 10.694 1.00 80.69 94 ASN A C 1
ATOM 784 O O . ASN A 1 94 ? -16.849 -6.072 9.712 1.00 80.69 94 ASN A O 1
ATOM 788 N N . HIS A 1 95 ? -16.712 -4.306 11.089 1.00 81.38 95 HIS A N 1
ATOM 789 C CA . HIS A 1 95 ? -15.599 -3.631 10.404 1.00 81.38 95 HIS A CA 1
ATOM 790 C C . HIS A 1 95 ? -14.560 -3.223 11.453 1.00 81.38 95 HIS A C 1
ATOM 792 O O . HIS A 1 95 ? -14.730 -2.178 12.087 1.00 81.38 95 HIS A O 1
ATOM 798 N N . PRO A 1 96 ? -13.562 -4.080 11.729 1.00 83.81 96 PRO A N 1
ATOM 799 C CA . PRO A 1 96 ? -12.612 -3.862 12.814 1.00 83.81 96 PRO A CA 1
ATOM 800 C C . PRO A 1 96 ? -11.542 -2.822 12.476 1.00 83.81 96 PRO A C 1
ATOM 802 O O . PRO A 1 96 ? -10.944 -2.274 13.396 1.00 83.81 96 PRO A O 1
ATOM 805 N N . LEU A 1 97 ? -11.306 -2.529 11.194 1.00 89.19 97 LEU A N 1
ATOM 806 C CA . LEU A 1 97 ? -10.356 -1.510 10.761 1.00 89.19 97 LEU A CA 1
ATOM 807 C C . LEU A 1 97 ? -11.060 -0.440 9.928 1.00 89.19 97 LEU A C 1
ATOM 809 O O . LEU A 1 97 ? -11.843 -0.731 9.020 1.00 89.19 97 LEU A O 1
ATOM 813 N N . ILE A 1 98 ? -10.764 0.817 10.240 1.00 88.25 98 ILE A N 1
ATOM 814 C CA . ILE A 1 98 ? -11.279 1.981 9.523 1.00 88.25 98 ILE A CA 1
ATOM 815 C C . ILE A 1 98 ? -10.108 2.915 9.257 1.00 88.25 98 ILE A C 1
ATOM 817 O O . ILE A 1 98 ? -9.367 3.256 10.176 1.00 88.25 98 ILE A O 1
ATOM 821 N N . ALA A 1 99 ? -9.941 3.336 8.010 1.00 89.38 99 ALA A N 1
ATOM 822 C CA . ALA A 1 99 ? -9.023 4.404 7.646 1.00 89.38 99 ALA A CA 1
ATOM 823 C C . ALA A 1 99 ? -9.813 5.709 7.529 1.00 89.38 99 ALA A C 1
ATOM 825 O O . ALA A 1 99 ? -10.778 5.769 6.771 1.00 89.38 99 ALA A O 1
ATOM 826 N N . VAL A 1 100 ? -9.418 6.746 8.270 1.00 86.75 100 VAL A N 1
ATOM 827 C CA . VAL A 1 100 ? -10.095 8.054 8.281 1.00 86.75 100 VAL A CA 1
ATOM 828 C C . VAL A 1 100 ? -9.114 9.148 7.869 1.00 86.75 100 VAL A C 1
ATOM 830 O O . VAL A 1 100 ? -8.022 9.256 8.427 1.00 86.75 100 VAL A O 1
ATOM 833 N N . GLY A 1 101 ? -9.500 9.954 6.882 1.00 83.00 101 GLY A N 1
ATOM 834 C CA . GLY A 1 101 ? -8.759 11.126 6.427 1.00 83.00 101 GLY A CA 1
ATOM 835 C C . GLY A 1 101 ? -9.285 12.369 7.137 1.00 83.00 101 GLY A C 1
ATOM 836 O O . GLY A 1 101 ? -10.348 12.869 6.768 1.00 83.00 101 GLY A O 1
ATOM 837 N N . LYS A 1 102 ? -8.547 12.851 8.149 1.00 66.44 102 LYS A N 1
ATOM 838 C CA . LYS A 1 102 ? -8.957 13.966 9.031 1.00 66.44 102 LYS A CA 1
ATOM 839 C C . LYS A 1 102 ? -9.198 15.270 8.261 1.00 66.44 102 LYS A C 1
ATOM 841 O O . LYS A 1 102 ? -10.103 16.014 8.605 1.00 66.44 102 LYS A O 1
ATOM 846 N N . GLU A 1 103 ? -8.418 15.523 7.214 1.00 72.62 103 GLU A N 1
ATOM 847 C CA . GLU A 1 103 ? -8.467 16.785 6.458 1.00 72.62 103 GLU A CA 1
ATOM 848 C C . GLU A 1 103 ? -9.613 16.837 5.444 1.00 72.62 103 GLU A C 1
ATOM 850 O O . GLU A 1 103 ? -10.201 17.890 5.220 1.00 72.62 103 GLU A O 1
ATOM 855 N N . ASN A 1 104 ? -9.966 15.692 4.856 1.00 70.00 104 ASN A N 1
ATOM 856 C CA . ASN A 1 104 ? -10.865 15.650 3.700 1.00 70.00 104 ASN A CA 1
ATOM 857 C C . ASN A 1 104 ? -12.249 15.082 4.020 1.00 70.00 104 ASN A C 1
ATOM 859 O O . ASN A 1 104 ? -13.046 14.885 3.109 1.00 70.00 104 ASN A O 1
ATOM 863 N N . ASN A 1 105 ? -12.553 14.797 5.291 1.00 79.31 105 ASN A N 1
ATOM 864 C CA . ASN A 1 105 ? -13.796 14.134 5.693 1.00 79.31 105 ASN A CA 1
ATOM 865 C C . ASN A 1 105 ? -14.062 12.858 4.877 1.00 79.31 105 ASN A C 1
ATOM 867 O O . ASN A 1 105 ? -15.181 12.595 4.432 1.00 79.31 105 ASN A O 1
ATOM 871 N N . HIS A 1 106 ? -13.020 12.052 4.683 1.00 87.19 106 HIS A N 1
ATOM 872 C CA . HIS A 1 106 ? -13.098 10.789 3.961 1.00 87.19 106 HIS A CA 1
ATOM 873 C C . HIS A 1 106 ? -12.856 9.604 4.886 1.00 87.19 106 HIS A C 1
ATOM 875 O O . HIS A 1 106 ? -12.117 9.701 5.866 1.00 87.19 106 HIS A O 1
ATOM 881 N N . TYR A 1 107 ? -13.416 8.453 4.535 1.00 88.25 107 TYR A N 1
ATOM 882 C CA . TYR A 1 107 ? -13.115 7.199 5.201 1.00 88.25 107 TYR A CA 1
ATOM 883 C C . TYR A 1 107 ? -13.131 6.019 4.232 1.00 88.25 107 TYR A C 1
ATOM 885 O O . TYR A 1 107 ? -13.702 6.074 3.143 1.00 88.25 107 TYR A O 1
ATOM 893 N N . THR A 1 108 ? -12.519 4.922 4.655 1.00 89.25 108 THR A N 1
ATOM 894 C CA . THR A 1 108 ? -12.659 3.622 4.010 1.00 89.25 108 THR A CA 1
ATOM 895 C C . THR A 1 108 ? -12.648 2.512 5.055 1.00 89.25 108 THR A C 1
ATOM 897 O O . THR A 1 108 ? -12.019 2.638 6.110 1.00 89.25 108 THR A O 1
ATOM 900 N N . PHE A 1 109 ? -13.388 1.440 4.787 1.00 88.50 109 PHE A N 1
ATOM 901 C CA . PHE A 1 109 ? -13.374 0.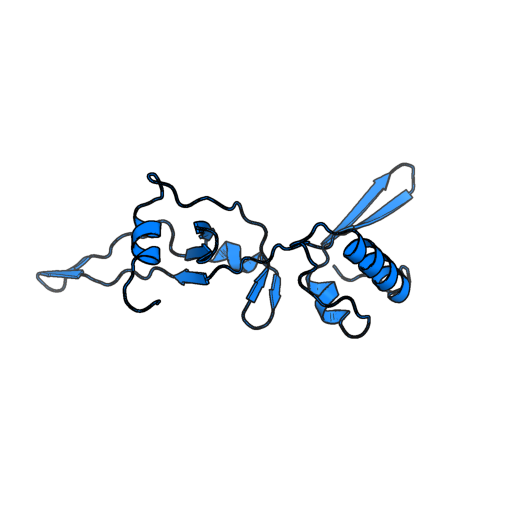244 5.622 1.00 88.50 109 PHE A CA 1
ATOM 902 C C . PHE A 1 109 ? -12.279 -0.689 5.141 1.00 88.50 109 PHE A C 1
ATOM 904 O O . PHE A 1 109 ? -12.128 -0.903 3.941 1.00 88.50 109 PHE A O 1
ATOM 911 N N . LEU A 1 110 ? -11.541 -1.244 6.093 1.00 88.06 110 LEU A N 1
ATOM 912 C CA . LEU A 1 110 ? -10.460 -2.173 5.828 1.00 88.06 110 LEU A CA 1
ATOM 913 C C . LEU A 1 110 ? -10.696 -3.459 6.613 1.00 88.06 110 LEU A C 1
ATOM 915 O O . LEU A 1 110 ? -11.322 -3.471 7.679 1.00 88.06 110 LEU A O 1
ATOM 919 N N . ASN A 1 111 ? -10.116 -4.536 6.106 1.00 84.62 111 ASN A N 1
ATOM 920 C CA . ASN A 1 111 ? -10.021 -5.807 6.798 1.00 84.62 111 ASN A CA 1
ATOM 921 C C . ASN A 1 111 ? -8.535 -6.107 7.049 1.00 84.62 111 ASN A C 1
ATOM 923 O O . ASN A 1 111 ? -7.663 -5.557 6.377 1.00 84.62 111 ASN A O 1
ATOM 927 N N . GLU A 1 112 ? -8.218 -7.013 7.976 1.00 79.94 112 GLU A N 1
ATOM 928 C CA . GLU A 1 112 ? -6.816 -7.393 8.249 1.00 79.94 112 GLU A CA 1
ATOM 929 C C . GLU A 1 112 ? -6.103 -7.895 6.977 1.00 79.94 112 GLU A C 1
ATOM 931 O O . GLU A 1 112 ? -4.977 -7.499 6.678 1.00 79.94 112 GLU A O 1
ATOM 936 N N . ASN A 1 113 ? -6.806 -8.678 6.150 1.00 85.44 113 ASN A N 1
ATOM 937 C CA . ASN A 1 113 ? -6.274 -9.158 4.872 1.00 85.44 113 ASN A CA 1
ATOM 938 C C . ASN A 1 113 ? -6.058 -8.039 3.846 1.00 85.44 113 ASN A C 1
ATOM 940 O O . ASN A 1 113 ? -5.250 -8.203 2.935 1.00 85.44 113 ASN A O 1
ATOM 944 N N . ASP A 1 114 ? -6.757 -6.912 3.949 1.00 86.94 114 ASP A N 1
ATOM 945 C CA . ASP A 1 114 ? -6.626 -5.836 2.968 1.00 86.94 114 ASP A CA 1
ATOM 946 C C . ASP A 1 114 ? -5.303 -5.091 3.128 1.00 86.94 114 ASP A C 1
ATOM 948 O O . ASP A 1 114 ? -4.654 -4.790 2.129 1.00 86.94 114 ASP A O 1
ATOM 952 N N . LEU A 1 115 ? -4.823 -4.914 4.364 1.00 86.06 115 LEU A N 1
ATOM 953 C CA . LEU A 1 115 ? -3.501 -4.333 4.617 1.00 86.06 115 LEU A CA 1
ATOM 954 C C . LEU A 1 115 ? -2.367 -5.184 4.037 1.00 86.06 115 LEU A C 1
ATOM 956 O O . LEU A 1 115 ? -1.360 -4.638 3.591 1.00 86.06 115 LEU A O 1
ATOM 960 N N . SER A 1 116 ? -2.542 -6.509 3.983 1.00 86.56 116 SER A N 1
ATOM 961 C CA . SER A 1 116 ? -1.546 -7.417 3.396 1.00 86.56 116 SER A CA 1
ATOM 962 C C . SER A 1 116 ? -1.387 -7.258 1.877 1.00 86.56 116 SER A C 1
ATOM 964 O O . SER A 1 116 ? -0.351 -7.620 1.327 1.00 86.56 116 SER A O 1
ATOM 966 N N . LYS A 1 117 ? -2.394 -6.688 1.197 1.00 87.31 117 LYS A N 1
ATOM 967 C CA . LYS A 1 117 ? -2.370 -6.416 -0.250 1.00 87.31 117 LYS A CA 1
ATOM 968 C C . LYS A 1 117 ? -1.689 -5.088 -0.586 1.00 87.31 117 LYS A C 1
ATOM 970 O O . LYS A 1 117 ? -1.428 -4.817 -1.756 1.00 87.31 117 LYS A O 1
ATOM 975 N N . CYS A 1 118 ? -1.448 -4.243 0.412 1.00 89.06 118 CYS A N 1
ATOM 976 C CA . CYS A 1 118 ? -0.845 -2.933 0.226 1.00 89.06 118 CYS A CA 1
ATOM 977 C C . CYS A 1 118 ? 0.678 -3.006 0.182 1.00 89.06 118 CYS A C 1
ATOM 979 O O . CYS A 1 118 ? 1.303 -3.872 0.796 1.00 89.06 118 CYS A O 1
ATOM 981 N N . VAL A 1 119 ? 1.292 -2.020 -0.471 1.00 88.69 119 VAL A N 1
ATOM 982 C CA . VAL A 1 119 ? 2.740 -1.838 -0.370 1.00 88.69 119 VAL A CA 1
ATOM 983 C C . VAL A 1 119 ? 3.030 -1.163 0.967 1.00 88.69 119 VAL A C 1
ATOM 985 O O . VAL A 1 119 ? 2.614 -0.027 1.197 1.00 88.69 119 VAL A O 1
ATOM 988 N N . ARG A 1 120 ? 3.711 -1.881 1.862 1.00 86.31 120 ARG A N 1
ATOM 989 C CA . ARG A 1 120 ? 4.137 -1.367 3.167 1.00 86.31 120 ARG A CA 1
ATOM 990 C C . ARG A 1 120 ? 5.538 -0.772 3.071 1.00 86.31 120 ARG A C 1
ATOM 992 O O . ARG A 1 120 ? 6.473 -1.448 2.637 1.00 86.31 120 ARG A O 1
ATOM 999 N N . ASP A 1 121 ? 5.687 0.452 3.557 1.00 81.69 121 ASP A N 1
ATOM 1000 C CA . ASP A 1 121 ? 6.979 1.090 3.789 1.00 81.69 121 ASP A CA 1
ATOM 1001 C C . ASP A 1 121 ? 7.082 1.476 5.261 1.00 81.69 121 ASP A C 1
ATOM 1003 O O . ASP A 1 121 ? 6.185 2.133 5.749 1.00 81.69 121 ASP A O 1
ATOM 1007 N N . THR A 1 122 ? 8.128 1.050 5.975 1.00 79.25 122 THR A N 1
ATOM 1008 C CA . THR A 1 122 ? 8.359 1.270 7.426 1.00 79.25 122 THR A CA 1
ATOM 1009 C C . THR A 1 122 ? 7.089 1.337 8.311 1.00 79.25 122 THR A C 1
ATOM 1011 O O . THR A 1 122 ? 6.700 0.325 8.907 1.00 79.25 122 THR A O 1
ATOM 1014 N N . SER A 1 123 ? 6.442 2.505 8.395 1.00 81.19 123 SER A N 1
ATOM 1015 C CA . SER A 1 123 ? 5.229 2.808 9.168 1.00 81.19 123 SER A CA 1
ATOM 1016 C C . SER A 1 123 ? 3.961 3.119 8.348 1.00 81.19 123 SER A C 1
ATOM 1018 O O . SER A 1 123 ? 2.890 3.271 8.936 1.00 81.19 123 SER A O 1
ATOM 1020 N N . THR A 1 124 ? 4.038 3.208 7.022 1.00 84.88 124 THR A N 1
ATOM 1021 C CA . THR A 1 124 ? 2.946 3.602 6.124 1.00 84.88 124 THR A CA 1
ATOM 1022 C C . THR A 1 124 ? 2.519 2.468 5.188 1.00 84.88 124 THR A C 1
ATOM 1024 O O . THR A 1 124 ? 3.276 1.546 4.871 1.00 84.88 124 THR A O 1
ATOM 1027 N N . TYR A 1 125 ? 1.264 2.536 4.742 1.00 88.06 125 TYR A N 1
ATOM 1028 C CA . TYR A 1 125 ? 0.692 1.625 3.755 1.00 88.06 125 TYR A CA 1
ATOM 1029 C C . TYR A 1 125 ? 0.197 2.428 2.559 1.00 88.06 125 TYR A C 1
ATOM 1031 O O . TYR A 1 125 ? -0.579 3.369 2.719 1.00 88.06 125 TYR A O 1
ATOM 1039 N N . THR A 1 126 ? 0.613 2.028 1.362 1.00 88.62 126 THR A N 1
ATOM 1040 C CA . THR A 1 126 ? 0.076 2.557 0.108 1.00 88.62 126 THR A CA 1
ATOM 1041 C C . THR A 1 126 ? -0.904 1.551 -0.476 1.00 88.62 126 THR A C 1
ATOM 1043 O O . THR A 1 126 ? -0.526 0.425 -0.809 1.00 88.62 126 THR A O 1
ATOM 1046 N N . CYS A 1 127 ? -2.165 1.963 -0.592 1.00 87.12 127 CYS A N 1
ATOM 1047 C CA . CYS A 1 127 ? -3.279 1.093 -0.941 1.00 87.12 127 CYS A CA 1
ATOM 1048 C C . CYS A 1 127 ? -4.201 1.738 -1.984 1.00 87.12 127 CYS A C 1
ATOM 1050 O O . CYS A 1 127 ? -4.400 2.951 -1.968 1.00 87.12 127 CYS A O 1
ATOM 1052 N N . GLY A 1 128 ? -4.825 0.917 -2.835 1.00 85.69 128 GLY A N 1
ATOM 1053 C CA . GLY A 1 128 ? -5.897 1.337 -3.743 1.00 85.69 128 GLY A CA 1
ATOM 1054 C C . GLY A 1 128 ? -7.249 0.788 -3.290 1.00 85.69 128 GLY A C 1
ATOM 1055 O O . GLY A 1 128 ? -7.610 -0.321 -3.673 1.00 85.69 128 GLY A O 1
ATOM 1056 N N . PHE A 1 129 ? -7.989 1.551 -2.481 1.00 84.44 129 PHE A N 1
ATOM 1057 C CA . PHE A 1 129 ? -9.319 1.181 -1.978 1.00 84.44 129 PHE A CA 1
ATOM 1058 C C . PHE A 1 129 ? -10.362 2.250 -2.315 1.00 84.44 129 PHE A C 1
ATOM 1060 O O . PHE A 1 129 ? -9.994 3.414 -2.491 1.00 84.44 129 PHE A O 1
ATOM 1067 N N . PRO A 1 130 ? -11.659 1.894 -2.390 1.00 83.81 130 PRO A N 1
ATOM 1068 C CA . PRO A 1 130 ? -12.717 2.884 -2.545 1.00 83.81 130 PRO A CA 1
ATOM 1069 C C . PRO A 1 130 ? -12.722 3.853 -1.356 1.00 83.81 130 PRO A C 1
ATOM 1071 O O . PRO A 1 130 ? -12.628 3.437 -0.198 1.00 83.81 130 PRO A O 1
ATOM 1074 N N . ILE A 1 131 ? -12.839 5.144 -1.656 1.00 86.44 131 ILE A N 1
ATOM 1075 C CA . ILE A 1 131 ? -12.862 6.231 -0.675 1.00 86.44 131 ILE A CA 1
ATOM 1076 C C . ILE A 1 131 ? -14.291 6.764 -0.596 1.00 86.44 131 ILE A C 1
ATOM 1078 O O . ILE A 1 131 ? -14.895 7.087 -1.618 1.00 86.44 131 ILE A O 1
ATOM 1082 N N . TYR A 1 132 ? -14.825 6.863 0.619 1.00 85.38 132 TYR A N 1
ATOM 1083 C CA . TYR A 1 132 ? -16.174 7.351 0.885 1.00 85.38 132 TYR A CA 1
ATOM 1084 C C . TYR A 1 132 ? -16.131 8.697 1.602 1.00 85.38 132 TYR A C 1
ATOM 1086 O O . TYR A 1 132 ? -15.267 8.940 2.442 1.00 85.38 132 TYR A O 1
ATOM 1094 N N . TYR A 1 133 ? -17.101 9.557 1.306 1.00 84.00 133 TYR A N 1
ATOM 1095 C CA . TYR A 1 133 ? -17.286 10.827 2.002 1.00 84.00 133 TYR A CA 1
ATOM 1096 C C . TYR A 1 133 ? -18.085 10.622 3.287 1.00 84.00 133 TYR A C 1
ATOM 1098 O O . TYR A 1 133 ? -19.111 9.938 3.292 1.00 84.00 133 TYR A O 1
ATOM 1106 N N . ILE A 1 134 ? -17.659 11.275 4.362 1.00 79.00 134 ILE A N 1
ATOM 1107 C CA . ILE A 1 134 ? -18.417 11.357 5.606 1.00 79.00 134 ILE A CA 1
ATOM 1108 C C . ILE A 1 134 ? -19.612 12.289 5.352 1.00 79.00 134 ILE A C 1
ATOM 1110 O O . ILE A 1 134 ? -19.460 13.502 5.230 1.00 79.00 134 ILE A O 1
ATOM 1114 N N . LYS A 1 135 ? -20.808 11.708 5.230 1.00 78.75 135 LYS A N 1
ATOM 1115 C CA . LYS A 1 135 ? -22.094 12.417 5.096 1.00 78.75 135 LYS A CA 1
ATOM 1116 C C . LYS A 1 135 ? -23.019 12.067 6.268 1.00 78.75 135 LYS A C 1
ATOM 1118 O O . LYS A 1 135 ? -22.684 11.214 7.084 1.00 78.75 135 LYS A O 1
ATOM 1123 N N . SER A 1 136 ? -24.209 12.669 6.322 1.00 62.75 136 SER A N 1
ATOM 1124 C CA . SER A 1 136 ? -25.242 12.394 7.342 1.00 62.75 136 SER A CA 1
ATOM 1125 C C . SER A 1 136 ? -25.626 10.912 7.471 1.00 62.75 136 SER A C 1
ATOM 1127 O O . SER A 1 136 ? -26.004 10.474 8.551 1.00 62.75 136 SER A O 1
ATOM 1129 N N . HIS A 1 137 ? -25.492 10.127 6.398 1.00 68.00 137 HIS A N 1
ATOM 1130 C CA . HIS A 1 137 ? -25.755 8.681 6.382 1.00 68.00 137 HIS A CA 1
ATOM 1131 C C . HIS A 1 137 ? -24.501 7.816 6.591 1.00 68.00 137 HIS A C 1
ATOM 1133 O O . HIS A 1 137 ? -24.527 6.616 6.315 1.00 68.00 137 HIS A O 1
ATOM 1139 N N . ALA A 1 138 ? -23.384 8.4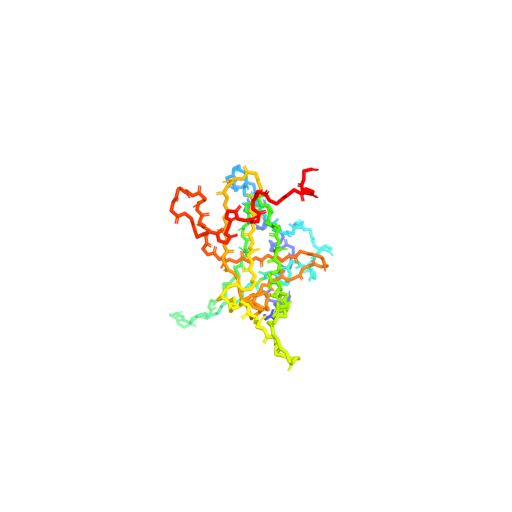01 7.035 1.00 74.25 138 ALA A N 1
ATOM 1140 C CA . ALA A 1 138 ? -22.201 7.621 7.368 1.00 74.25 138 ALA A CA 1
ATOM 1141 C C . ALA A 1 138 ? -22.530 6.621 8.495 1.00 74.25 138 ALA A C 1
ATOM 1143 O O . ALA A 1 138 ? -23.292 6.945 9.411 1.00 74.25 138 ALA A O 1
ATOM 1144 N N . PRO A 1 139 ? -21.963 5.403 8.470 1.00 77.62 139 PRO A N 1
ATOM 1145 C CA . PRO A 1 139 ? -22.190 4.434 9.533 1.00 77.62 139 PRO A CA 1
ATOM 1146 C C . PRO A 1 139 ? -21.801 5.016 10.894 1.00 77.62 139 PRO A C 1
ATOM 1148 O O . PRO A 1 139 ? -20.711 5.565 11.028 1.00 77.62 139 PRO A O 1
ATOM 1151 N N . CYS A 1 140 ? -22.640 4.819 11.918 1.00 74.12 140 CYS A N 1
ATOM 1152 C CA . CYS A 1 140 ? -22.440 5.360 13.274 1.0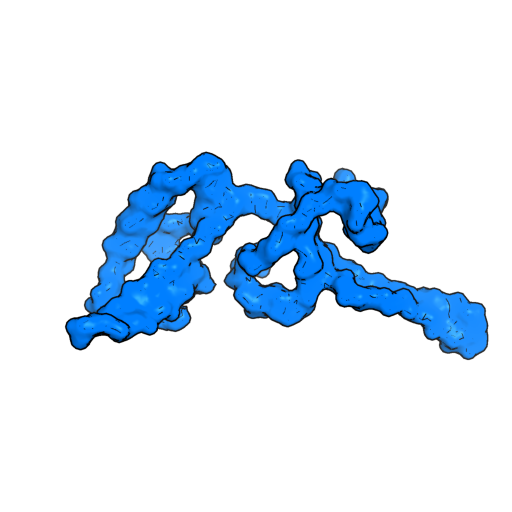0 74.12 140 CYS A CA 1
ATOM 1153 C C . CYS A 1 140 ? -21.020 5.121 13.831 1.00 74.12 140 CYS A C 1
ATOM 1155 O O . CYS A 1 140 ? -20.447 5.981 14.496 1.00 74.12 140 CYS A O 1
ATOM 1157 N N . LYS A 1 141 ? -20.395 3.991 13.471 1.00 73.06 141 LYS A N 1
ATOM 1158 C CA . LYS A 1 141 ? -18.994 3.675 13.801 1.00 73.06 141 LYS A CA 1
ATOM 1159 C C . LYS A 1 141 ? -18.027 4.783 13.380 1.00 73.06 141 LYS A C 1
ATOM 1161 O O . LYS A 1 141 ? -17.179 5.172 14.167 1.00 73.06 141 LYS A O 1
ATOM 1166 N N . VAL A 1 142 ? -18.168 5.304 12.164 1.00 77.69 142 VAL A N 1
ATOM 1167 C CA . VAL A 1 142 ? -17.327 6.381 11.626 1.00 77.69 142 VAL A CA 1
ATOM 1168 C C . VAL A 1 142 ? -17.499 7.651 12.467 1.00 77.69 142 VAL A C 1
ATOM 1170 O O . VAL A 1 142 ? -16.506 8.257 12.859 1.00 77.69 142 VAL A O 1
ATOM 1173 N N . SER A 1 143 ? -18.735 7.990 12.846 1.00 73.75 143 SER A N 1
ATOM 1174 C CA . SER A 1 143 ? -19.047 9.142 13.705 1.00 73.75 143 S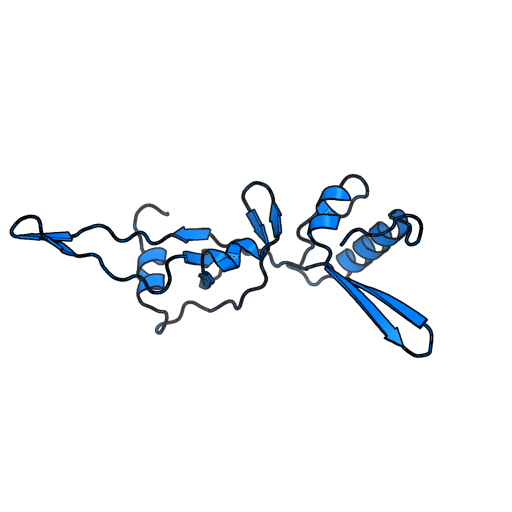ER A CA 1
ATOM 1175 C C . SER A 1 143 ? -18.428 9.040 15.103 1.00 73.75 143 SER A C 1
ATOM 1177 O O . SER A 1 143 ? -17.943 10.042 15.621 1.00 73.75 143 SER A O 1
ATOM 1179 N N . ILE A 1 144 ? -18.391 7.842 15.699 1.00 73.69 144 ILE A N 1
ATOM 1180 C CA . ILE A 1 144 ? -17.746 7.612 17.005 1.00 73.69 144 ILE A CA 1
ATOM 1181 C C . ILE A 1 144 ? -16.251 7.943 16.935 1.00 73.69 144 ILE A C 1
ATOM 1183 O O . ILE A 1 144 ? -15.717 8.577 17.841 1.00 73.69 144 ILE A O 1
ATOM 1187 N N . PHE A 1 145 ? -15.571 7.541 15.859 1.00 69.69 145 PHE A N 1
ATOM 1188 C CA . PHE A 1 145 ? -14.124 7.725 15.738 1.00 69.69 145 PHE A CA 1
ATOM 1189 C C . PHE A 1 145 ? -13.707 9.141 15.343 1.00 69.69 145 PHE A C 1
ATOM 1191 O O . PHE A 1 145 ? -12.630 9.575 15.740 1.00 69.69 145 PHE A O 1
ATOM 1198 N N . ILE A 1 146 ? -14.544 9.866 14.599 1.00 70.75 146 ILE A N 1
ATOM 1199 C CA . ILE A 1 146 ? -14.292 11.277 14.267 1.00 70.75 146 ILE A CA 1
ATOM 1200 C C . ILE A 1 146 ? -14.451 12.163 15.507 1.00 70.75 146 ILE A C 1
ATOM 1202 O O . ILE A 1 146 ? -13.685 13.103 15.689 1.00 70.75 146 ILE A O 1
ATOM 1206 N N . ASN A 1 147 ? -15.419 11.842 16.371 1.00 65.00 147 ASN A N 1
ATOM 1207 C CA . ASN A 1 147 ? -15.798 12.675 17.515 1.00 65.00 147 ASN A CA 1
ATOM 1208 C C . ASN A 1 147 ? -15.164 12.232 18.847 1.00 65.00 147 ASN A C 1
ATOM 1210 O O . ASN A 1 147 ? -15.543 12.742 19.901 1.00 65.00 147 ASN A O 1
ATOM 1214 N N . ALA A 1 148 ? -14.234 11.271 18.836 1.00 58.72 148 ALA A N 1
ATOM 1215 C CA . ALA A 1 148 ? -13.616 10.761 20.057 1.00 58.72 148 ALA A CA 1
ATOM 1216 C C . ALA A 1 148 ? -12.713 11.831 20.722 1.00 58.72 148 ALA A C 1
ATOM 1218 O O . ALA A 1 148 ? -11.769 12.311 20.084 1.00 58.72 148 ALA A O 1
ATOM 1219 N N . PRO A 1 149 ? -12.954 12.201 21.998 1.00 46.50 149 PRO A N 1
ATOM 1220 C CA . PRO A 1 149 ? -12.140 13.190 22.704 1.00 46.50 149 PRO A CA 1
ATOM 1221 C C . PRO A 1 149 ? -10.705 12.679 22.923 1.00 46.50 149 PRO A C 1
ATOM 1223 O O . PRO A 1 149 ? -10.493 11.503 23.211 1.00 46.50 149 PRO A O 1
ATOM 1226 N N . GLY A 1 150 ? -9.712 13.567 22.778 1.00 53.25 150 GLY A N 1
ATOM 1227 C CA . GLY A 1 150 ? -8.283 13.242 22.933 1.00 53.25 150 GLY A CA 1
ATOM 1228 C C . GLY A 1 150 ? -7.524 12.905 21.637 1.00 53.25 150 GLY A C 1
ATOM 1229 O O . GLY A 1 150 ? -6.382 12.459 21.702 1.00 53.25 150 GLY A O 1
ATOM 1230 N N . GLN A 1 151 ? -8.127 13.117 20.459 1.00 49.28 151 GLN A N 1
ATOM 1231 C CA . GLN A 1 151 ? -7.434 13.098 19.153 1.00 49.28 151 GLN A CA 1
ATOM 1232 C C . GLN A 1 151 ? -7.332 14.488 18.483 1.00 49.28 151 GLN A C 1
ATOM 1234 O O . GLN A 1 151 ? -7.105 14.589 17.266 1.00 49.28 151 GLN A O 1
ATOM 1239 N N . LEU A 1 152 ? -7.518 15.547 19.279 1.00 45.03 152 LEU A N 1
ATOM 1240 C CA . LEU A 1 152 ? -7.334 16.945 18.888 1.00 45.03 152 LEU A CA 1
ATOM 1241 C C . LEU A 1 152 ? -5.898 17.384 19.154 1.00 45.03 152 LEU A C 1
ATOM 1243 O O . LEU A 1 152 ? -5.466 17.260 20.319 1.00 45.03 152 LEU A O 1
#

pLDDT: mean 83.97, std 10.47, range [45.03, 95.12]

Secondary structure (DSSP, 8-state):
----TTTS-HHHHHHHHHHHHHTSPTTEE-SS---GGGHHHHGGG-EEEEEEETTEEEEEEE---EES---EEEE--PPPEEEETTEEE----S--EEEEETTTTEEEEE-HHHHHTSEEETTEEE-----EE--TTS-HHHHHHHS-TT--